Protein AF-A0A7W9SQJ8-F1 (afdb_monomer_lite)

Organism: Armatimonas rosea (NCBI:txid685828)

Sequence (164 aa):
MHRVSLLVVLLAALSLAGCSKPTRQGTEPLSSPAAGYVRLIPVKVKETPDTLHYQWSLLGERNWTTPSVSGGKASLAGVYKLNDPKTYGGCPTWLCDVTFTKQATDWKWELRLHGSNGKTATETGTAAGTPEILAPKDTDTRLPADIPLARLGEKTLTLDAPAS

pLDDT: mean 85.64, std 20.32, range [34.5, 98.75]

Foldseek 3Di:
DDDDDDDDDDDDDDDPPDPPDPPPPDPDPPDQDDPQKKKWDKDFPDDDPFKGKMKIKIAHQWWFADWEDDQLEIETHDIDGPPPVVDDLTDRIKMWMWMWGDDPQKIKIKIKIAGPSGDIYIDIDIDGADKAADPRDIDMDGPQDWAFGIDGVPRTRTYGDHPD

Structure (mmCIF, N/CA/C/O backbone):
data_AF-A0A7W9SQJ8-F1
#
_entry.id   AF-A0A7W9SQJ8-F1
#
loop_
_atom_site.group_PDB
_atom_site.id
_atom_site.type_symbol
_atom_site.label_atom_id
_atom_site.label_alt_id
_atom_site.label_comp_id
_atom_site.label_asym_id
_atom_site.label_entity_id
_atom_site.label_seq_id
_atom_site.pdbx_PDB_ins_code
_atom_site.Cartn_x
_atom_site.Cartn_y
_atom_site.Cartn_z
_atom_site.occupancy
_atom_site.B_iso_or_equiv
_atom_site.auth_seq_id
_atom_site.auth_comp_id
_atom_site.auth_asym_id
_atom_site.auth_atom_id
_atom_site.pdbx_PDB_model_num
ATOM 1 N N . MET A 1 1 ? 8.111 54.222 65.351 1.00 38.78 1 MET A N 1
ATOM 2 C CA . MET A 1 1 ? 9.147 54.744 64.437 1.00 38.78 1 MET A CA 1
ATOM 3 C C . MET A 1 1 ? 9.747 53.580 63.653 1.00 38.78 1 MET A C 1
ATOM 5 O O . MET A 1 1 ? 10.281 52.668 64.261 1.00 38.78 1 MET A O 1
ATOM 9 N N . HIS A 1 2 ? 9.528 53.607 62.335 1.00 34.50 2 HIS A N 1
ATOM 10 C CA . HIS A 1 2 ? 10.230 52.938 61.227 1.00 34.50 2 HIS A CA 1
ATOM 11 C C . HIS A 1 2 ? 10.687 51.472 61.388 1.00 34.50 2 HIS A C 1
ATOM 13 O O . HIS A 1 2 ? 11.814 51.194 61.781 1.00 34.50 2 HIS A O 1
ATOM 19 N N . ARG A 1 3 ? 9.842 50.532 60.932 1.00 36.91 3 ARG A N 1
ATOM 20 C CA . ARG A 1 3 ? 10.290 49.230 60.410 1.00 36.91 3 ARG A CA 1
ATOM 21 C C . ARG A 1 3 ? 10.367 49.332 58.886 1.00 36.91 3 ARG A C 1
ATOM 23 O O . ARG A 1 3 ? 9.340 49.422 58.221 1.00 36.91 3 ARG A O 1
ATOM 30 N N . VAL A 1 4 ? 11.588 49.366 58.360 1.00 40.19 4 VAL A N 1
ATOM 31 C CA . VAL A 1 4 ? 11.892 49.285 56.926 1.00 40.19 4 VAL A CA 1
ATOM 32 C C . VAL A 1 4 ? 11.617 47.846 56.484 1.00 40.19 4 VAL A C 1
ATOM 34 O O . VAL A 1 4 ? 12.285 46.927 56.949 1.00 40.19 4 VAL A O 1
ATOM 37 N N . SER A 1 5 ? 10.594 47.641 55.651 1.00 43.00 5 SER A N 1
ATOM 38 C CA . SER A 1 5 ? 10.326 46.338 55.032 1.00 43.00 5 SER A CA 1
ATOM 39 C C . SER A 1 5 ? 11.156 46.188 53.766 1.00 43.00 5 SER A C 1
ATOM 41 O O . SER A 1 5 ? 11.150 47.050 52.890 1.00 43.00 5 SER A O 1
ATOM 43 N N . LEU A 1 6 ? 11.893 45.084 53.736 1.00 38.44 6 LEU A N 1
ATOM 44 C CA . LEU A 1 6 ? 12.824 44.676 52.702 1.00 38.44 6 LEU A CA 1
ATOM 45 C C . LEU A 1 6 ? 12.063 44.201 51.454 1.00 38.44 6 LEU A C 1
ATOM 47 O O . LEU A 1 6 ? 11.124 43.411 51.536 1.00 38.44 6 LEU A O 1
ATOM 51 N N . LEU A 1 7 ? 12.515 44.700 50.310 1.00 37.53 7 LEU A N 1
ATOM 52 C CA . LEU A 1 7 ? 12.115 44.351 48.953 1.00 37.53 7 LEU A CA 1
ATOM 53 C C . LEU A 1 7 ? 12.377 42.853 48.687 1.00 37.53 7 LEU A C 1
ATOM 55 O O . LEU A 1 7 ? 13.523 42.414 48.765 1.00 37.53 7 LEU A O 1
ATOM 59 N N . VAL A 1 8 ? 11.350 42.070 48.345 1.00 42.19 8 VAL A N 1
ATOM 60 C CA . VAL A 1 8 ? 11.521 40.707 47.810 1.00 42.19 8 VAL A CA 1
ATOM 61 C C . VAL A 1 8 ? 11.220 40.748 46.317 1.00 42.19 8 VAL A C 1
ATOM 63 O O . VAL A 1 8 ? 10.079 40.936 45.900 1.00 42.19 8 VAL A O 1
ATOM 66 N N . VAL A 1 9 ? 12.273 40.608 45.514 1.00 40.94 9 VAL A N 1
ATOM 67 C CA . VAL A 1 9 ? 12.209 40.473 44.057 1.00 40.94 9 VAL A CA 1
ATOM 68 C C . VAL A 1 9 ? 11.921 39.006 43.736 1.00 40.94 9 VAL A C 1
ATOM 70 O O . VAL A 1 9 ? 12.731 38.132 44.040 1.00 40.94 9 VAL A O 1
ATOM 73 N N . LEU A 1 10 ? 10.764 38.727 43.134 1.00 38.22 10 LEU A N 1
ATOM 74 C CA . LEU A 1 10 ? 10.401 37.396 42.651 1.00 38.22 10 LEU A CA 1
ATOM 75 C C . LEU A 1 10 ? 10.971 37.217 41.231 1.00 38.22 10 LEU A C 1
ATOM 77 O O . LEU A 1 10 ? 10.451 37.786 40.273 1.00 38.22 10 LEU A O 1
ATOM 81 N N . LEU A 1 11 ? 12.058 36.454 41.089 1.00 41.09 11 LEU A N 1
ATOM 82 C CA . LEU A 1 11 ? 12.571 36.022 39.786 1.00 41.09 11 LEU A CA 1
ATOM 83 C C . LEU A 1 11 ? 11.723 34.846 39.276 1.00 41.09 11 LEU A C 1
ATOM 85 O O . LEU A 1 11 ? 11.746 33.760 39.852 1.00 41.09 11 LEU A O 1
ATOM 89 N N . ALA A 1 12 ? 10.992 35.054 38.182 1.00 45.19 12 ALA A N 1
ATOM 90 C CA . ALA A 1 12 ? 10.320 33.987 37.449 1.00 45.19 12 ALA A CA 1
ATOM 91 C C . ALA A 1 12 ? 11.333 33.259 36.549 1.00 45.19 12 ALA A C 1
ATOM 93 O O . ALA A 1 12 ? 11.789 33.804 35.545 1.00 45.19 12 ALA A O 1
ATOM 94 N N . ALA A 1 13 ? 11.682 32.021 36.896 1.00 44.47 13 ALA A N 1
ATOM 95 C CA . ALA A 1 13 ? 12.386 31.119 35.993 1.00 44.47 13 ALA A CA 1
ATOM 96 C C . ALA A 1 13 ? 11.361 30.460 35.054 1.00 44.47 13 ALA A C 1
ATOM 98 O O . ALA A 1 13 ? 10.683 29.509 35.438 1.00 44.47 13 ALA A O 1
ATOM 99 N N . LEU A 1 14 ? 11.231 30.971 33.824 1.00 44.47 14 LEU A N 1
ATOM 100 C CA . LEU A 1 14 ? 10.587 30.226 32.743 1.00 44.47 14 LEU A CA 1
ATOM 101 C C . LEU A 1 14 ? 11.514 29.079 32.332 1.00 44.47 14 LEU A C 1
ATOM 103 O O . LEU A 1 14 ? 12.508 29.274 31.633 1.00 44.47 14 LEU A O 1
ATOM 107 N N . SER A 1 15 ? 11.179 27.869 32.764 1.00 45.78 15 SER A N 1
ATOM 108 C CA . SER A 1 15 ? 11.707 26.641 32.191 1.00 45.78 15 SER A CA 1
ATOM 109 C C . SER A 1 15 ? 11.189 26.511 30.757 1.00 45.78 15 SER A C 1
ATOM 111 O O . SER A 1 15 ? 10.029 26.184 30.511 1.00 45.78 15 SER A O 1
ATOM 113 N N . LEU A 1 16 ? 12.068 26.788 29.793 1.00 47.16 16 LEU A N 1
ATOM 114 C CA . LEU A 1 16 ? 11.895 26.402 28.398 1.00 47.16 16 LEU A CA 1
ATOM 115 C C . LEU A 1 16 ? 11.706 24.883 28.354 1.00 47.16 16 LEU A C 1
ATOM 117 O O . LEU A 1 16 ? 12.662 24.121 28.501 1.00 47.16 16 LEU A O 1
ATOM 121 N N . ALA A 1 17 ? 10.455 24.451 28.186 1.00 50.16 17 ALA A N 1
ATOM 122 C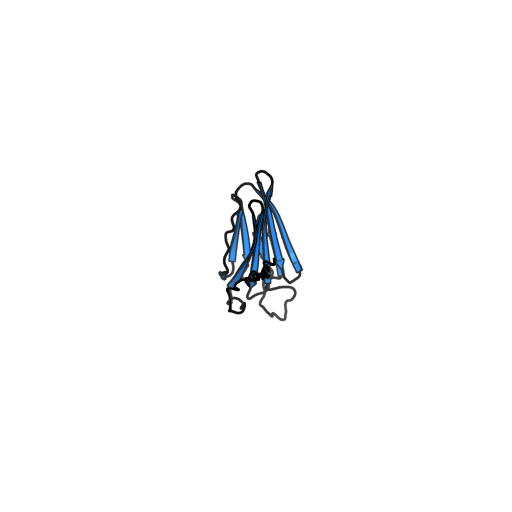 CA . ALA A 1 17 ? 10.126 23.089 27.815 1.00 50.16 17 ALA A CA 1
ATOM 123 C C . ALA A 1 17 ? 10.946 22.744 26.568 1.00 50.16 17 ALA A C 1
ATOM 125 O O . ALA A 1 17 ? 10.799 23.365 25.511 1.00 50.16 17 ALA A O 1
ATOM 126 N N . GLY A 1 18 ? 11.874 21.804 26.737 1.00 37.66 18 GLY A N 1
ATOM 127 C CA . GLY A 1 18 ? 12.733 21.331 25.672 1.00 37.66 18 GLY A CA 1
ATOM 128 C C . GLY A 1 18 ? 11.881 20.899 24.489 1.00 37.66 18 GLY A C 1
ATOM 129 O O . GLY A 1 18 ? 11.042 20.009 24.606 1.00 37.66 18 GLY A O 1
ATOM 130 N N . CYS A 1 19 ? 12.117 21.523 23.338 1.00 43.75 19 CYS A N 1
ATOM 131 C CA . CYS A 1 19 ? 11.761 20.933 22.061 1.00 43.75 19 CYS A CA 1
ATOM 132 C C . CYS A 1 19 ? 12.531 19.615 21.950 1.00 43.75 19 CYS A C 1
ATOM 134 O O . CYS A 1 19 ? 13.694 19.597 21.540 1.00 43.75 19 CYS A O 1
ATOM 136 N N . SER A 1 20 ? 11.907 18.512 22.354 1.00 40.09 20 SER A N 1
ATOM 137 C CA . SER A 1 20 ? 12.382 17.179 22.018 1.00 40.09 20 SER A CA 1
ATOM 138 C C . SER A 1 20 ? 12.341 17.072 20.497 1.00 40.09 20 SER A C 1
ATOM 140 O O . SER A 1 20 ? 11.284 16.873 19.901 1.00 40.09 20 SER A O 1
ATOM 142 N N . LYS A 1 21 ? 13.494 17.266 19.847 1.00 41.34 21 LYS A N 1
ATOM 143 C CA . LYS A 1 21 ? 13.665 16.878 18.447 1.00 41.34 21 LYS A CA 1
ATOM 144 C C . LYS A 1 21 ? 13.297 15.394 18.364 1.00 41.34 21 LYS A C 1
ATOM 146 O O . LYS A 1 21 ? 13.828 14.627 19.170 1.00 41.34 21 LYS A O 1
ATOM 151 N N . PRO A 1 22 ? 12.418 14.970 17.444 1.00 44.28 22 PRO A N 1
ATOM 152 C CA . PRO A 1 22 ? 12.181 13.552 17.254 1.00 44.28 22 PRO A CA 1
ATOM 153 C C . PRO A 1 22 ? 13.519 12.895 16.917 1.00 44.28 22 PRO A C 1
ATOM 155 O O . PRO A 1 22 ? 14.213 13.303 15.982 1.00 44.28 22 PRO A O 1
ATOM 158 N N . THR A 1 23 ? 13.902 11.915 17.730 1.00 41.41 23 THR A N 1
ATOM 159 C CA . THR A 1 23 ? 15.053 11.054 17.490 1.00 41.41 23 THR A CA 1
ATOM 160 C C . THR A 1 23 ? 14.842 10.367 16.148 1.00 41.41 23 THR A C 1
ATOM 162 O O . THR A 1 23 ? 14.059 9.428 16.030 1.00 41.41 23 THR A O 1
ATOM 165 N N . ARG A 1 24 ? 15.511 10.872 15.111 1.00 41.00 24 ARG A N 1
ATOM 166 C CA . ARG A 1 24 ? 15.567 10.250 13.792 1.00 41.00 24 ARG A CA 1
ATOM 167 C C . ARG A 1 24 ? 16.421 8.987 13.933 1.00 41.00 24 ARG A C 1
ATOM 169 O O . ARG A 1 24 ? 17.641 9.050 13.840 1.00 41.00 24 ARG A O 1
ATOM 176 N N . GLN A 1 25 ? 15.794 7.855 14.248 1.00 43.69 25 GLN A N 1
ATOM 177 C CA . GLN A 1 25 ? 16.424 6.546 14.086 1.00 43.69 25 GLN A CA 1
ATOM 178 C C . GLN A 1 25 ? 16.601 6.304 12.582 1.00 43.69 25 GLN A C 1
ATOM 180 O O . GLN A 1 25 ? 15.619 6.161 11.862 1.00 43.69 25 GLN A O 1
ATOM 185 N N . GLY A 1 26 ? 17.849 6.325 12.115 1.00 45.19 26 GLY A N 1
ATOM 186 C CA . GLY A 1 26 ? 18.219 6.061 10.724 1.00 45.19 26 GLY A CA 1
ATOM 187 C C . GLY A 1 26 ? 19.246 7.067 10.213 1.00 45.19 26 GLY A C 1
ATOM 188 O O . GLY A 1 26 ? 18.888 8.077 9.612 1.00 45.19 26 GLY A O 1
ATOM 189 N N . THR A 1 27 ? 20.525 6.800 10.476 1.00 47.72 27 THR A N 1
ATOM 190 C CA . THR A 1 27 ? 21.670 7.574 9.955 1.00 47.72 27 THR A CA 1
ATOM 191 C C . THR A 1 27 ? 22.191 7.007 8.630 1.00 47.72 27 THR A C 1
ATOM 193 O O . THR A 1 27 ? 23.181 7.499 8.099 1.00 47.72 27 THR A O 1
ATOM 196 N N . GLU A 1 28 ? 21.545 5.979 8.079 1.00 53.97 28 GLU A N 1
ATOM 197 C CA . GLU A 1 28 ? 21.880 5.470 6.752 1.00 53.97 28 GLU A CA 1
ATOM 198 C C . GLU A 1 28 ? 21.033 6.184 5.692 1.00 53.97 28 GLU A C 1
ATOM 200 O O . GLU A 1 28 ? 19.824 6.359 5.886 1.00 53.97 28 GLU A O 1
ATOM 205 N N . PRO A 1 29 ? 21.639 6.637 4.581 1.00 59.31 29 PRO A N 1
ATOM 206 C CA . PRO A 1 29 ? 20.873 7.163 3.465 1.00 59.31 29 PRO A CA 1
ATOM 207 C C . PRO A 1 29 ? 19.873 6.103 2.990 1.00 59.31 29 PRO A C 1
ATOM 209 O O . PRO A 1 29 ? 20.182 4.913 2.972 1.00 59.31 29 PRO A O 1
ATOM 212 N N . LEU A 1 30 ? 18.675 6.543 2.597 1.00 68.81 30 LEU A N 1
ATOM 213 C CA . LEU A 1 30 ? 17.703 5.694 1.911 1.00 68.81 30 LEU A CA 1
ATOM 214 C C . LEU A 1 30 ? 18.331 5.214 0.599 1.00 68.81 30 LEU A C 1
ATOM 216 O O . LEU A 1 30 ? 18.313 5.924 -0.405 1.00 68.81 30 LEU A O 1
ATOM 220 N N . SER A 1 31 ? 18.952 4.041 0.632 1.00 73.81 31 SER A N 1
ATOM 221 C CA . SER A 1 31 ? 19.493 3.383 -0.545 1.00 73.81 31 SER A CA 1
ATOM 222 C C . SER A 1 31 ? 18.371 2.699 -1.315 1.00 73.81 31 SER A C 1
ATOM 224 O O . SER A 1 31 ? 17.373 2.246 -0.744 1.00 73.81 31 SER A O 1
ATOM 226 N N . SER A 1 32 ? 18.535 2.621 -2.636 1.00 79.12 32 SER A N 1
ATOM 227 C CA . SER A 1 32 ? 17.734 1.706 -3.444 1.00 79.12 32 SER A CA 1
ATOM 228 C C . SER A 1 32 ? 17.932 0.276 -2.927 1.00 79.12 32 SER A C 1
ATOM 230 O O . SER A 1 32 ? 19.064 -0.080 -2.581 1.00 79.12 32 SER A O 1
ATOM 232 N N . PRO A 1 33 ? 16.868 -0.544 -2.873 1.00 88.12 33 PRO A N 1
ATOM 233 C CA . PRO A 1 33 ? 17.002 -1.938 -2.470 1.00 88.12 3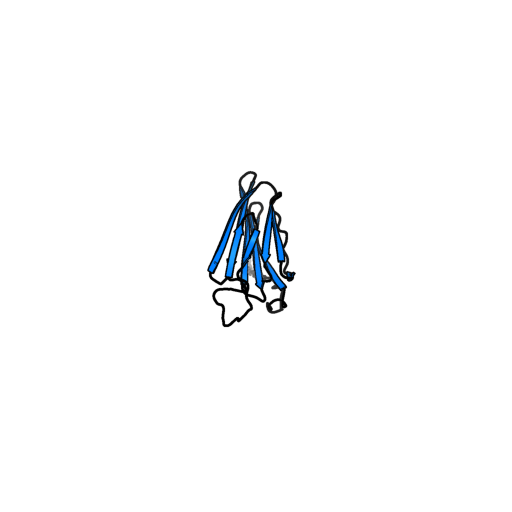3 PRO A CA 1
ATOM 234 C C . PRO A 1 33 ? 17.909 -2.701 -3.445 1.00 88.12 33 PRO A C 1
ATOM 236 O O . PRO A 1 33 ? 18.129 -2.279 -4.585 1.00 88.12 33 PRO A O 1
ATOM 239 N N . ALA A 1 34 ? 18.419 -3.851 -3.003 1.00 89.44 34 ALA A N 1
ATOM 240 C CA . ALA A 1 34 ? 19.164 -4.756 -3.871 1.00 89.44 34 ALA A CA 1
ATOM 241 C C . ALA A 1 34 ? 18.315 -5.217 -5.074 1.00 89.44 34 ALA A C 1
ATOM 243 O O . ALA A 1 34 ? 17.085 -5.247 -5.019 1.00 89.44 34 ALA A O 1
ATOM 244 N N . ALA A 1 35 ? 18.973 -5.621 -6.164 1.00 90.12 35 ALA A N 1
ATOM 245 C CA . ALA A 1 35 ? 18.287 -6.137 -7.348 1.00 90.12 35 ALA A CA 1
ATOM 246 C C . ALA A 1 35 ? 17.358 -7.315 -6.993 1.00 90.12 35 ALA A C 1
ATOM 248 O O . ALA A 1 35 ? 17.764 -8.244 -6.293 1.00 90.12 35 ALA A O 1
ATOM 249 N N . GLY A 1 36 ? 16.118 -7.292 -7.490 1.00 91.75 36 GLY A N 1
ATOM 250 C CA . GLY A 1 36 ? 15.102 -8.293 -7.158 1.00 91.75 36 GLY A CA 1
ATOM 251 C C . GLY A 1 36 ? 14.436 -8.098 -5.793 1.00 91.75 36 GLY A C 1
ATOM 252 O O . GLY A 1 36 ? 13.697 -8.984 -5.367 1.00 91.75 36 GLY A O 1
ATOM 253 N N . TYR A 1 37 ? 14.668 -6.968 -5.123 1.00 93.19 37 TYR A N 1
ATOM 254 C CA . TYR A 1 37 ? 14.013 -6.607 -3.871 1.00 93.19 37 TYR A CA 1
ATOM 255 C C . TYR A 1 37 ? 13.251 -5.291 -3.993 1.00 93.19 37 TYR A C 1
ATOM 257 O O . TYR A 1 37 ? 13.487 -4.454 -4.866 1.00 93.19 37 TYR A O 1
ATOM 265 N N . VAL A 1 38 ? 12.325 -5.118 -3.064 1.00 93.44 38 VAL A N 1
ATOM 266 C CA . VAL A 1 38 ? 11.598 -3.886 -2.820 1.00 93.44 38 VAL A CA 1
ATOM 267 C C . VAL A 1 38 ? 11.659 -3.570 -1.334 1.00 93.44 38 VAL A C 1
ATOM 269 O O . VAL A 1 38 ? 11.530 -4.474 -0.510 1.00 93.44 38 VAL A O 1
ATOM 272 N N . ARG A 1 39 ? 11.855 -2.300 -0.986 1.00 94.12 39 ARG A N 1
ATOM 273 C CA . ARG A 1 39 ? 11.833 -1.842 0.403 1.00 94.12 39 ARG A CA 1
ATOM 274 C C . ARG A 1 39 ? 10.479 -1.234 0.722 1.00 94.12 39 ARG A C 1
ATOM 276 O O . ARG A 1 39 ? 9.989 -0.396 -0.036 1.00 94.12 39 ARG A O 1
ATOM 283 N N . LEU A 1 40 ? 9.883 -1.637 1.836 1.00 93.94 40 LEU A N 1
ATOM 284 C CA . LEU A 1 40 ? 8.674 -1.026 2.376 1.00 93.94 40 LEU A CA 1
ATOM 285 C C . LEU A 1 40 ? 9.025 -0.239 3.621 1.00 93.94 40 LEU A C 1
ATOM 287 O O . LEU A 1 40 ? 9.555 -0.804 4.567 1.00 93.94 40 LEU A O 1
ATOM 291 N N . ILE A 1 41 ? 8.663 1.039 3.638 1.00 94.31 41 ILE A N 1
ATOM 292 C CA . ILE A 1 41 ? 8.910 1.938 4.762 1.00 94.31 41 ILE A CA 1
ATOM 293 C C . ILE A 1 41 ? 7.560 2.409 5.303 1.00 94.31 41 ILE A C 1
ATOM 295 O O . ILE A 1 41 ? 6.904 3.241 4.667 1.00 94.31 41 ILE A O 1
ATOM 299 N N . PRO A 1 42 ? 7.115 1.881 6.450 1.00 95.56 42 PRO A N 1
ATOM 300 C CA . PRO A 1 42 ? 5.843 2.250 7.046 1.00 95.56 42 PRO A CA 1
ATOM 301 C C . PRO A 1 42 ? 5.935 3.581 7.787 1.00 95.56 42 PRO A C 1
ATOM 303 O O . PRO A 1 42 ? 6.930 3.906 8.434 1.00 95.56 42 PRO A O 1
ATOM 306 N N . VAL A 1 43 ? 4.833 4.316 7.762 1.00 96.12 43 VAL A N 1
ATOM 307 C CA . VAL A 1 43 ? 4.591 5.514 8.553 1.00 96.12 43 VAL A CA 1
ATOM 308 C C . VAL A 1 43 ? 3.219 5.373 9.196 1.00 96.12 43 VAL A C 1
ATOM 310 O O . VAL A 1 43 ? 2.204 5.215 8.517 1.00 96.12 43 VAL A O 1
ATOM 313 N N . LYS A 1 44 ? 3.189 5.462 10.526 1.00 97.00 44 LYS A N 1
ATOM 314 C CA . LYS A 1 44 ? 1.950 5.642 11.279 1.00 97.00 44 LYS A CA 1
ATOM 315 C C . LYS A 1 44 ? 1.511 7.093 11.119 1.00 97.00 44 LYS A C 1
ATOM 317 O O . LYS A 1 44 ? 2.141 7.983 11.686 1.00 97.00 44 LYS A O 1
ATOM 322 N N . VAL A 1 45 ? 0.458 7.329 10.342 1.00 97.62 45 VAL A N 1
ATOM 323 C CA . VAL A 1 45 ? -0.062 8.682 10.094 1.00 97.62 45 VAL A CA 1
ATOM 324 C C . VAL A 1 45 ? -1.017 9.091 11.211 1.00 97.62 45 VAL A C 1
ATOM 326 O O . VAL A 1 45 ? -0.912 10.192 11.749 1.00 97.62 45 VAL A O 1
ATOM 329 N N . LYS A 1 46 ? -1.932 8.195 11.599 1.00 97.75 46 LYS A N 1
ATOM 330 C CA . LYS A 1 46 ? -2.886 8.426 12.688 1.00 97.75 46 LYS A CA 1
ATOM 331 C C . LYS A 1 46 ? -3.323 7.111 13.323 1.00 97.75 46 LYS A C 1
ATOM 333 O O . LYS A 1 46 ? -3.595 6.143 12.624 1.00 97.75 46 LYS A O 1
ATOM 338 N N . GLU A 1 47 ? -3.441 7.092 14.646 1.00 96.81 47 GLU A N 1
ATOM 339 C CA . GLU A 1 47 ? -3.961 5.945 15.391 1.00 96.81 47 GLU A CA 1
ATOM 340 C C . GLU A 1 47 ? -4.765 6.438 16.595 1.00 96.81 47 GLU A C 1
ATOM 342 O O . GLU A 1 47 ? -4.224 7.002 17.544 1.00 96.81 47 GLU A O 1
ATOM 347 N N . THR A 1 48 ? -6.081 6.281 16.511 1.00 97.69 48 THR A N 1
ATOM 348 C CA . THR A 1 48 ? -7.061 6.600 17.551 1.00 97.69 48 THR A CA 1
ATOM 349 C C . THR A 1 48 ? -8.078 5.455 17.644 1.00 97.69 48 THR A C 1
ATOM 351 O O . THR A 1 48 ? -8.134 4.620 16.738 1.00 97.69 48 THR A O 1
ATOM 354 N N . PRO A 1 49 ? -8.937 5.413 18.680 1.00 96.25 49 PRO A N 1
ATOM 355 C CA . PRO A 1 49 ? -9.974 4.380 18.790 1.00 96.25 49 PRO A CA 1
ATOM 356 C C . PRO A 1 49 ? -10.951 4.305 17.604 1.00 96.25 49 PRO A C 1
ATOM 358 O O . PRO A 1 49 ? -11.565 3.262 17.392 1.00 96.25 49 PRO A O 1
ATOM 361 N N . ASP A 1 50 ? -11.082 5.390 16.835 1.00 97.56 50 ASP A N 1
ATOM 362 C CA . ASP A 1 50 ? -12.024 5.503 15.714 1.00 97.56 50 ASP A CA 1
ATOM 363 C C . ASP A 1 50 ? -11.331 5.603 14.348 1.00 97.56 50 ASP A C 1
ATOM 365 O O . ASP A 1 50 ? -11.996 5.671 13.312 1.00 97.56 50 ASP A O 1
ATOM 369 N N . THR A 1 51 ? -9.998 5.676 14.310 1.00 98.06 51 THR A N 1
ATOM 370 C CA . THR A 1 51 ? -9.249 5.851 13.062 1.00 98.06 51 THR A CA 1
ATOM 371 C C . THR A 1 51 ? -7.876 5.201 13.133 1.00 98.06 51 THR A C 1
ATOM 373 O O . THR A 1 51 ? -7.058 5.574 13.970 1.00 98.06 51 THR A O 1
ATOM 376 N N . LEU A 1 52 ? -7.580 4.320 12.179 1.00 98.00 52 LEU A N 1
ATOM 377 C CA . LEU A 1 52 ? -6.222 3.861 11.890 1.00 98.00 52 LEU A CA 1
ATOM 378 C C . LEU A 1 52 ? -5.850 4.326 10.484 1.00 98.00 52 LEU A C 1
ATOM 380 O O . LEU A 1 52 ? -6.556 4.008 9.536 1.00 98.00 52 LEU A O 1
ATOM 384 N N . HIS A 1 53 ? -4.755 5.061 10.334 1.00 98.31 53 HIS A N 1
ATOM 385 C CA . HIS A 1 53 ? -4.203 5.458 9.039 1.00 98.31 53 HIS A CA 1
ATOM 386 C C . HIS A 1 53 ? -2.708 5.169 9.033 1.00 98.31 53 HIS A C 1
ATOM 388 O O . HIS A 1 53 ? -1.936 5.759 9.797 1.00 98.31 53 HIS A O 1
ATOM 394 N N . TYR A 1 54 ? -2.321 4.236 8.171 1.00 98.25 54 TYR A N 1
ATOM 395 C CA . TYR A 1 54 ? -0.938 3.873 7.909 1.00 98.25 54 TYR A CA 1
ATOM 396 C C . TYR A 1 54 ? -0.638 4.065 6.429 1.00 98.25 54 TYR A C 1
ATOM 398 O O . TYR A 1 54 ? -1.480 3.802 5.571 1.00 98.25 54 TYR A O 1
ATOM 406 N N . GLN A 1 55 ? 0.580 4.511 6.152 1.00 97.94 55 GLN A N 1
ATOM 407 C CA . GLN A 1 55 ? 1.097 4.679 4.805 1.00 97.94 55 GLN A CA 1
ATOM 408 C C . GLN A 1 55 ? 2.396 3.889 4.676 1.00 97.94 55 GLN A C 1
ATOM 410 O O . GLN A 1 55 ? 3.245 3.940 5.562 1.00 97.94 55 GLN A O 1
ATOM 415 N N . TRP A 1 56 ? 2.586 3.200 3.559 1.00 97.31 56 TRP A N 1
ATOM 416 C CA . TRP A 1 56 ? 3.831 2.527 3.214 1.00 97.31 56 TRP A CA 1
ATOM 417 C C . TRP A 1 56 ? 4.450 3.192 2.000 1.00 97.31 56 TRP A C 1
ATOM 419 O O . TRP A 1 56 ? 3.820 3.274 0.948 1.00 97.31 56 TRP A O 1
ATOM 429 N N . SER A 1 57 ? 5.700 3.627 2.136 1.00 95.94 57 SER A N 1
ATOM 430 C CA . SER A 1 57 ? 6.524 3.978 0.983 1.00 95.94 57 SER A CA 1
ATOM 431 C C . SER A 1 57 ? 7.166 2.720 0.427 1.00 95.94 57 SER A C 1
ATOM 433 O O . SER A 1 57 ? 7.988 2.094 1.090 1.00 95.94 57 SER A O 1
ATOM 435 N N . LEU A 1 58 ? 6.788 2.364 -0.790 1.00 95.25 58 LEU A N 1
ATOM 436 C CA . LEU A 1 58 ? 7.419 1.329 -1.582 1.00 95.25 58 LEU A CA 1
ATOM 437 C C . LEU A 1 58 ? 8.567 1.954 -2.379 1.00 95.25 58 LEU A C 1
ATOM 439 O O . LEU A 1 58 ? 8.336 2.848 -3.195 1.00 95.25 58 LEU A O 1
ATOM 443 N N . LEU A 1 59 ? 9.790 1.483 -2.162 1.00 94.25 59 LEU A N 1
ATOM 444 C CA . LEU A 1 59 ? 10.965 1.850 -2.949 1.00 94.25 59 LEU A CA 1
ATOM 445 C C . LEU A 1 59 ? 11.430 0.628 -3.732 1.00 94.25 59 LEU A C 1
ATOM 447 O O . LEU A 1 59 ? 11.870 -0.351 -3.136 1.00 94.25 59 LEU A O 1
ATOM 451 N N . GLY A 1 60 ? 11.327 0.675 -5.056 1.00 92.31 60 GLY A N 1
ATOM 452 C CA . GLY A 1 60 ? 11.800 -0.387 -5.936 1.00 92.31 60 GLY A CA 1
ATOM 453 C C . GLY A 1 60 ? 13.172 -0.115 -6.542 1.00 92.31 60 GLY A C 1
ATOM 454 O O . GLY A 1 60 ? 13.591 1.025 -6.721 1.00 92.31 60 GLY A O 1
ATOM 455 N N . GLU A 1 61 ? 13.835 -1.190 -6.955 1.00 92.31 61 GLU A N 1
ATOM 456 C CA . GLU A 1 61 ? 14.994 -1.170 -7.867 1.00 92.31 61 GLU A CA 1
ATOM 457 C C . GLU A 1 61 ? 14.602 -1.039 -9.354 1.00 92.31 61 GLU A C 1
ATOM 459 O O . GLU A 1 61 ? 15.447 -1.063 -10.246 1.00 92.31 61 GLU A O 1
ATOM 464 N N . ARG A 1 62 ? 13.307 -0.872 -9.630 1.00 93.81 62 ARG A N 1
ATOM 465 C CA . ARG A 1 62 ? 12.676 -0.899 -10.955 1.00 93.81 62 ARG A CA 1
ATOM 466 C C . ARG A 1 62 ? 11.514 0.082 -11.020 1.00 93.81 62 ARG A C 1
ATOM 468 O O . ARG A 1 62 ? 11.050 0.557 -9.990 1.00 93.81 62 ARG A O 1
ATOM 475 N N . ASN A 1 63 ? 11.024 0.341 -12.225 1.00 96.06 63 ASN A N 1
ATOM 476 C CA . ASN A 1 63 ? 9.845 1.162 -12.462 1.00 96.06 63 ASN A CA 1
ATOM 477 C C . ASN A 1 63 ? 8.585 0.306 -12.621 1.00 96.06 63 ASN A C 1
ATOM 479 O O . ASN A 1 63 ? 8.632 -0.777 -13.205 1.00 96.06 63 ASN A O 1
ATOM 483 N N . TRP A 1 64 ? 7.455 0.864 -12.191 1.00 97.31 64 TRP A N 1
ATOM 484 C CA . TRP A 1 64 ? 6.111 0.411 -12.555 1.00 97.31 64 TRP A CA 1
ATOM 485 C C . TRP A 1 64 ? 5.334 1.572 -13.167 1.00 97.31 64 TRP A C 1
ATOM 487 O O . TRP A 1 64 ? 5.557 2.731 -12.805 1.00 97.31 64 TRP A O 1
ATOM 497 N N . THR A 1 65 ? 4.415 1.288 -14.086 1.00 96.88 65 THR A N 1
ATOM 498 C CA . THR A 1 65 ? 3.627 2.327 -14.767 1.00 96.88 65 THR A CA 1
ATOM 499 C C . THR A 1 65 ? 2.180 2.378 -14.339 1.00 96.88 65 THR A C 1
ATOM 501 O O . THR A 1 65 ? 1.536 3.393 -14.591 1.00 96.88 65 THR A O 1
ATOM 504 N N . THR A 1 66 ? 1.627 1.297 -13.798 1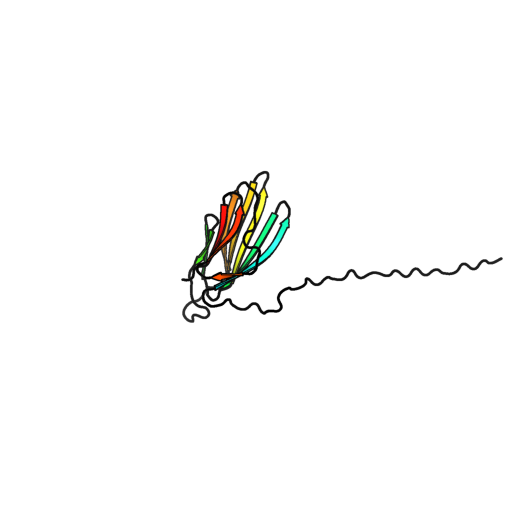.00 96.69 66 THR A N 1
ATOM 505 C CA . THR A 1 66 ? 0.173 1.145 -13.696 1.00 96.69 66 THR A CA 1
ATOM 506 C C . THR A 1 66 ? -0.205 0.613 -12.320 1.00 96.69 66 THR A C 1
ATOM 508 O O . THR A 1 66 ? 0.196 -0.501 -11.997 1.00 96.69 66 THR A O 1
ATOM 511 N N . PRO A 1 67 ? -0.972 1.374 -11.522 1.00 98.12 67 PRO A N 1
ATOM 512 C CA . PRO A 1 67 ? -1.584 0.871 -10.306 1.00 98.12 67 PRO A CA 1
ATOM 513 C C . PRO A 1 67 ? -2.982 0.312 -10.590 1.00 98.12 67 PRO A C 1
ATOM 515 O O . PRO A 1 67 ? -3.695 0.794 -11.472 1.00 98.12 67 PRO A O 1
ATOM 518 N N . SER A 1 68 ? -3.412 -0.643 -9.779 1.00 98.50 68 SER A N 1
ATOM 519 C CA . SER A 1 68 ? -4.806 -1.078 -9.681 1.00 98.50 68 SER A CA 1
ATOM 520 C C . SER A 1 68 ? -5.134 -1.435 -8.237 1.00 98.50 68 SER A C 1
ATOM 522 O O . SER A 1 68 ? -4.257 -1.908 -7.520 1.00 98.50 68 SER A O 1
ATOM 524 N N . VAL A 1 69 ? -6.382 -1.245 -7.814 1.00 98.44 69 VAL A N 1
ATOM 525 C CA . VAL A 1 69 ? -6.871 -1.735 -6.519 1.00 98.44 69 VAL A CA 1
ATOM 526 C C . VAL A 1 69 ? -8.209 -2.430 -6.745 1.00 98.44 69 VAL A C 1
ATOM 528 O O . VAL A 1 69 ? -9.098 -1.846 -7.361 1.00 98.44 69 VAL A O 1
ATOM 531 N N . SER A 1 70 ? -8.326 -3.687 -6.318 1.00 97.94 70 SER A N 1
ATOM 532 C CA . SER A 1 70 ? -9.562 -4.468 -6.420 1.00 97.94 70 SER A CA 1
ATOM 533 C C . SER A 1 70 ? -9.574 -5.610 -5.408 1.00 97.94 70 SER A C 1
ATOM 535 O O . SER A 1 70 ? -8.582 -6.323 -5.261 1.00 97.94 70 SER A O 1
ATOM 537 N N . GLY A 1 71 ? -10.712 -5.847 -4.754 1.00 95.62 71 GLY A N 1
ATOM 538 C CA . GLY A 1 71 ? -10.885 -6.958 -3.821 1.00 95.62 71 GLY A CA 1
ATOM 539 C C . GLY A 1 71 ? -10.043 -6.841 -2.546 1.00 95.62 71 GLY A C 1
ATOM 540 O O . GLY A 1 71 ? -9.825 -7.847 -1.881 1.00 95.62 71 GLY A O 1
ATOM 541 N N . GLY A 1 72 ? -9.573 -5.643 -2.189 1.00 96.75 72 GLY A N 1
ATOM 542 C CA . GLY A 1 72 ? -8.605 -5.422 -1.112 1.00 96.75 72 GLY A CA 1
ATOM 543 C C . GLY A 1 72 ? -7.148 -5.649 -1.527 1.00 96.75 72 GLY A C 1
ATOM 544 O O . GLY A 1 72 ? -6.260 -5.584 -0.683 1.00 96.75 72 GLY A O 1
ATOM 545 N N . LYS A 1 73 ? -6.877 -5.890 -2.813 1.00 98.19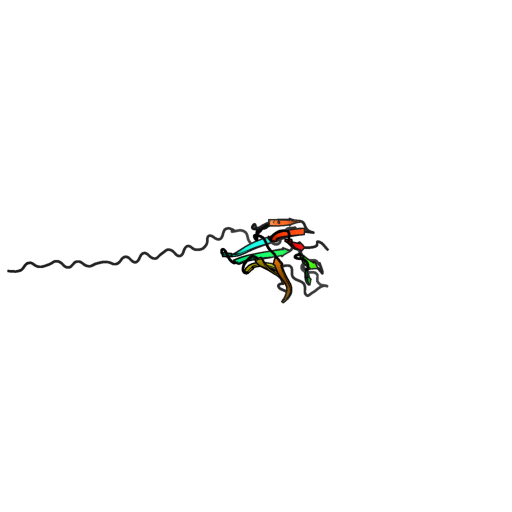 73 LYS A N 1
ATOM 546 C CA . LYS A 1 73 ? -5.525 -6.066 -3.343 1.00 98.19 73 LYS A CA 1
ATOM 547 C C . LYS A 1 73 ? -5.109 -4.834 -4.140 1.00 98.19 73 LYS A C 1
ATOM 549 O O . LYS A 1 73 ? -5.696 -4.539 -5.180 1.00 98.19 73 LYS A O 1
ATOM 554 N N . ALA A 1 74 ? -4.077 -4.138 -3.678 1.00 98.38 74 ALA A N 1
ATOM 555 C CA . ALA A 1 74 ? -3.372 -3.116 -4.441 1.00 98.38 74 ALA A CA 1
ATOM 556 C C . ALA A 1 74 ? -2.278 -3.792 -5.276 1.00 98.38 74 ALA A C 1
ATOM 558 O O . ALA A 1 74 ? -1.538 -4.620 -4.762 1.00 98.38 74 ALA A O 1
ATOM 559 N N . SER A 1 75 ? -2.178 -3.502 -6.570 1.00 98.06 75 SER A N 1
ATOM 560 C CA . SER A 1 75 ? -1.214 -4.144 -7.474 1.00 98.06 75 SER A CA 1
ATOM 561 C C . SER A 1 75 ? -0.532 -3.127 -8.373 1.00 98.06 75 SER A C 1
ATOM 563 O O . SER A 1 75 ? -1.156 -2.163 -8.824 1.00 98.06 75 SER A O 1
ATOM 565 N N . LEU A 1 76 ? 0.744 -3.372 -8.654 1.00 98.06 76 LEU A N 1
ATOM 566 C CA . LEU A 1 76 ? 1.516 -2.644 -9.654 1.00 98.06 76 LEU A CA 1
ATOM 567 C C . LEU A 1 76 ? 1.692 -3.481 -10.921 1.00 98.06 76 LEU A C 1
ATOM 569 O O . LEU A 1 76 ? 1.741 -4.702 -10.865 1.00 98.06 76 LEU A O 1
ATOM 573 N N . ALA A 1 77 ? 1.820 -2.822 -12.069 1.00 96.94 77 ALA A N 1
ATOM 574 C CA . ALA A 1 77 ? 2.060 -3.451 -13.366 1.00 96.94 77 ALA A CA 1
ATOM 575 C C . ALA A 1 77 ? 2.884 -2.540 -14.295 1.00 96.94 77 ALA A C 1
ATOM 577 O O . ALA A 1 77 ? 3.185 -1.388 -13.960 1.00 96.94 77 ALA A O 1
ATOM 578 N N . GLY A 1 78 ? 3.236 -3.060 -15.477 1.00 95.25 78 GLY A N 1
ATOM 579 C CA . GLY A 1 78 ? 4.061 -2.361 -16.468 1.00 95.25 78 GLY A CA 1
ATOM 580 C C . GLY A 1 78 ? 5.491 -2.183 -15.972 1.00 95.25 78 GLY A C 1
ATOM 581 O O . GLY A 1 78 ? 5.958 -1.064 -15.767 1.00 95.25 78 GLY A O 1
ATOM 582 N N . VAL A 1 79 ? 6.143 -3.312 -15.697 1.00 96.31 79 VAL A N 1
ATOM 583 C CA . VAL A 1 79 ? 7.455 -3.368 -15.057 1.00 96.31 79 VAL A CA 1
ATOM 584 C C . VAL A 1 79 ? 8.560 -3.119 -16.074 1.00 96.31 79 VAL A C 1
ATOM 586 O O . VAL A 1 79 ? 8.587 -3.742 -17.132 1.00 96.31 79 VAL A O 1
ATOM 589 N N . TYR A 1 80 ? 9.520 -2.262 -15.736 1.00 95.44 80 TYR A N 1
ATOM 590 C CA . TYR A 1 80 ? 10.744 -2.106 -16.522 1.00 95.44 80 TYR A CA 1
ATOM 591 C C . TYR A 1 80 ? 11.913 -1.617 -15.661 1.00 95.44 80 TYR A C 1
ATOM 593 O O . TYR A 1 80 ? 11.736 -1.166 -14.528 1.00 95.44 80 TYR A O 1
ATOM 601 N N . LYS A 1 81 ? 13.139 -1.742 -16.178 1.00 93.56 81 LYS A N 1
ATOM 602 C CA . LYS A 1 81 ? 14.362 -1.389 -15.438 1.00 93.56 81 LYS A CA 1
ATOM 603 C C . LYS A 1 81 ? 14.420 0.106 -15.111 1.00 93.56 81 LYS A C 1
ATOM 605 O O . LYS A 1 81 ? 13.909 0.943 -15.859 1.00 93.56 81 LYS A O 1
ATOM 610 N N . LEU A 1 82 ? 15.108 0.451 -14.021 1.00 90.56 82 LEU A N 1
ATOM 611 C CA . LEU A 1 82 ? 15.534 1.832 -13.794 1.00 90.56 82 LEU A CA 1
ATOM 612 C C . LEU A 1 82 ? 16.385 2.322 -14.971 1.00 90.56 82 LEU A C 1
ATOM 614 O O . LEU A 1 82 ? 17.215 1.581 -15.495 1.00 90.56 82 LEU A O 1
ATOM 618 N N . ASN A 1 83 ? 16.179 3.581 -15.362 1.00 88.62 83 ASN A N 1
ATOM 619 C CA . ASN A 1 83 ? 16.914 4.253 -16.438 1.00 88.62 83 ASN A CA 1
ATOM 620 C C . ASN A 1 83 ? 16.860 3.548 -17.809 1.00 88.62 83 ASN A C 1
ATOM 622 O O . ASN A 1 83 ? 17.776 3.719 -18.612 1.00 88.62 83 ASN A O 1
ATOM 626 N N . ASP A 1 84 ? 15.813 2.766 -18.097 1.00 92.81 84 ASP A N 1
ATOM 627 C CA . ASP A 1 84 ? 15.585 2.253 -19.452 1.00 92.81 84 ASP A CA 1
ATOM 628 C C . ASP A 1 84 ? 15.407 3.428 -20.435 1.00 92.81 84 ASP A C 1
ATOM 630 O O . ASP A 1 84 ? 14.449 4.191 -20.296 1.00 92.81 84 ASP A O 1
ATOM 634 N N . PRO A 1 85 ? 16.290 3.594 -21.438 1.00 92.38 85 PRO A N 1
ATOM 635 C CA . PRO A 1 85 ? 16.216 4.721 -22.362 1.00 92.38 85 PRO A CA 1
ATOM 636 C C . PRO A 1 85 ? 15.050 4.619 -23.355 1.00 92.38 85 PRO A C 1
ATOM 638 O O . PRO A 1 85 ? 14.816 5.563 -24.105 1.00 92.38 85 PRO A O 1
ATOM 641 N N . LYS A 1 86 ? 14.350 3.478 -23.417 1.00 94.44 86 LYS A N 1
ATOM 642 C CA . LYS A 1 86 ? 13.277 3.222 -24.390 1.00 94.44 86 LYS A CA 1
ATOM 643 C C . LYS A 1 86 ? 11.873 3.352 -23.803 1.00 94.44 86 LYS A C 1
ATOM 645 O O . LYS A 1 86 ? 10.908 3.350 -24.566 1.00 94.44 86 LYS A O 1
ATOM 650 N N . THR A 1 87 ? 11.756 3.468 -22.482 1.00 93.38 87 THR A N 1
ATOM 651 C CA . THR A 1 87 ? 10.474 3.401 -21.775 1.00 93.38 87 THR A CA 1
ATOM 652 C C . THR A 1 87 ? 10.340 4.569 -20.803 1.00 93.38 87 THR A C 1
ATOM 654 O O . THR A 1 87 ? 11.231 4.832 -19.998 1.00 93.38 87 THR A O 1
ATOM 657 N N . TYR A 1 88 ? 9.200 5.259 -20.844 1.00 90.31 88 TYR A N 1
ATOM 658 C CA . TYR A 1 88 ? 8.924 6.440 -20.023 1.00 90.31 88 TYR A CA 1
ATOM 659 C C . TYR A 1 88 ? 7.598 6.307 -19.263 1.00 90.31 88 TYR A C 1
ATOM 661 O O . TYR A 1 88 ? 6.749 5.482 -19.597 1.00 90.31 88 TYR A O 1
ATOM 669 N N . GLY A 1 89 ? 7.398 7.162 -18.255 1.00 90.44 89 GLY A N 1
ATOM 670 C CA . GLY A 1 89 ? 6.110 7.318 -17.562 1.00 90.44 89 GLY A CA 1
ATOM 671 C C . GLY A 1 89 ? 5.868 6.385 -16.369 1.00 90.44 89 GLY A C 1
ATOM 672 O O . GLY A 1 89 ? 4.803 6.445 -15.749 1.00 90.44 89 GLY A O 1
ATOM 673 N N . GLY A 1 90 ? 6.830 5.534 -16.020 1.00 95.12 90 GLY A N 1
ATOM 674 C CA . GLY A 1 90 ? 6.840 4.791 -14.763 1.00 95.12 90 GLY A CA 1
ATOM 675 C C . GLY A 1 90 ? 7.595 5.511 -13.652 1.00 95.12 90 GLY A C 1
ATOM 676 O O . GLY A 1 90 ? 8.273 6.514 -13.876 1.00 95.12 90 GLY A O 1
ATOM 677 N N . CYS A 1 91 ? 7.466 4.979 -12.443 1.00 95.56 91 CYS A N 1
ATOM 678 C CA . CYS A 1 91 ? 8.210 5.434 -11.279 1.00 95.56 91 CYS A CA 1
ATOM 679 C C . CYS A 1 91 ? 8.595 4.260 -10.366 1.00 95.56 91 CYS A C 1
ATOM 681 O O . CYS A 1 91 ? 7.863 3.261 -10.314 1.00 95.56 91 CYS A O 1
ATOM 683 N N . PRO A 1 92 ? 9.711 4.375 -9.623 1.00 94.81 92 PRO A N 1
ATOM 684 C CA . PRO A 1 92 ? 10.154 3.341 -8.690 1.00 94.81 92 PRO A CA 1
ATOM 685 C C . PRO A 1 92 ? 9.610 3.527 -7.274 1.00 94.81 92 PRO A C 1
ATOM 687 O O . PRO A 1 92 ? 9.753 2.640 -6.436 1.00 94.81 92 PRO A O 1
ATOM 690 N N . THR A 1 93 ? 9.000 4.681 -6.999 1.00 95.00 93 THR A N 1
ATOM 691 C CA . THR A 1 93 ? 8.445 5.023 -5.693 1.00 95.00 93 THR A CA 1
ATOM 692 C C . THR A 1 93 ? 6.932 5.084 -5.766 1.00 95.00 93 THR A C 1
ATOM 694 O O . THR A 1 93 ? 6.370 5.816 -6.585 1.00 95.00 93 THR A O 1
ATOM 697 N N . TRP A 1 94 ? 6.297 4.328 -4.880 1.00 97.31 94 TRP A N 1
ATOM 698 C CA . TRP A 1 94 ? 4.851 4.275 -4.722 1.00 97.31 94 TRP A CA 1
ATOM 699 C C . TRP A 1 94 ? 4.500 4.429 -3.254 1.00 97.31 94 TRP A C 1
ATOM 701 O O . TRP A 1 94 ? 5.249 4.011 -2.377 1.00 97.31 94 TRP A O 1
ATOM 711 N N . LEU A 1 95 ? 3.358 5.031 -2.987 1.00 97.81 95 LEU A N 1
ATOM 712 C CA . LEU A 1 95 ? 2.797 5.147 -1.657 1.00 97.81 95 LEU A CA 1
ATOM 713 C C . LEU A 1 95 ? 1.509 4.332 -1.617 1.00 97.81 95 LEU A C 1
ATOM 715 O O . LEU A 1 95 ? 0.655 4.450 -2.500 1.00 97.81 95 LEU A O 1
ATOM 719 N N . CYS A 1 96 ? 1.393 3.482 -0.606 1.00 98.25 96 CYS A N 1
ATOM 720 C CA . CYS A 1 96 ? 0.191 2.714 -0.342 1.00 98.25 96 CYS A CA 1
ATOM 721 C C . CYS A 1 96 ? -0.406 3.161 0.990 1.00 98.25 96 CYS A C 1
ATOM 723 O O . CYS A 1 96 ? 0.257 3.059 2.017 1.00 98.25 96 CYS A O 1
ATOM 725 N N . ASP A 1 97 ? -1.632 3.667 0.973 1.00 98.31 97 ASP A N 1
ATOM 726 C CA . ASP A 1 97 ? -2.369 4.081 2.161 1.00 98.31 97 ASP A CA 1
ATOM 727 C C . ASP A 1 97 ? -3.419 3.040 2.513 1.00 98.31 97 ASP A C 1
ATOM 729 O O . ASP A 1 97 ? -4.191 2.605 1.655 1.00 98.31 97 ASP A O 1
ATOM 733 N N . VAL A 1 98 ? -3.497 2.718 3.801 1.00 98.62 98 VAL A N 1
ATOM 734 C CA . VAL A 1 98 ? -4.634 2.018 4.390 1.00 98.62 98 VAL A CA 1
ATOM 735 C C . VAL A 1 98 ? -5.239 2.908 5.460 1.00 98.62 98 VAL A C 1
ATOM 737 O O . VAL A 1 98 ? -4.572 3.261 6.436 1.00 98.62 98 VAL A O 1
ATOM 740 N N . THR A 1 99 ? -6.518 3.232 5.292 1.00 98.62 99 THR A N 1
ATOM 741 C CA . THR A 1 99 ? -7.298 3.959 6.293 1.00 98.62 99 THR A CA 1
ATOM 742 C C . THR A 1 99 ? -8.482 3.124 6.740 1.00 98.62 99 THR A C 1
ATOM 744 O O . THR A 1 99 ? -9.283 2.700 5.916 1.00 98.62 99 THR A O 1
ATOM 747 N N . PHE A 1 100 ? -8.638 2.953 8.046 1.00 98.62 100 PHE A N 1
ATOM 748 C CA . PHE A 1 100 ? -9.845 2.446 8.685 1.00 98.62 100 PHE A CA 1
ATOM 749 C C . PHE A 1 100 ? -10.500 3.573 9.472 1.00 98.62 100 PHE A C 1
ATOM 751 O O . PHE A 1 100 ? -9.836 4.260 10.245 1.00 98.62 100 PHE A O 1
ATOM 758 N N . THR A 1 101 ? -11.803 3.767 9.292 1.00 98.50 101 THR A N 1
ATOM 759 C CA . THR A 1 101 ? -12.611 4.721 10.060 1.00 98.50 101 THR A CA 1
ATOM 760 C C . THR A 1 101 ? -13.836 4.015 10.613 1.00 98.50 101 THR A C 1
ATOM 762 O O . THR A 1 101 ? -14.590 3.391 9.863 1.00 98.50 101 THR A O 1
ATOM 765 N N . LYS A 1 102 ? -14.037 4.113 11.923 1.00 98.06 102 LYS A N 1
ATOM 766 C CA . LYS A 1 102 ? -15.153 3.460 12.602 1.00 98.06 102 LYS A CA 1
ATOM 767 C C . LYS A 1 102 ? -16.488 4.068 12.163 1.00 98.06 102 LYS A C 1
ATOM 769 O O . LYS A 1 102 ? -16.620 5.288 12.071 1.00 98.06 102 LYS A O 1
ATOM 774 N N . GLN A 1 103 ? -17.480 3.220 11.902 1.00 95.56 103 GLN A N 1
ATOM 775 C CA . GLN A 1 103 ? -18.842 3.595 11.521 1.00 95.56 103 GLN A CA 1
ATOM 776 C C . GLN A 1 103 ? -19.856 2.745 12.292 1.00 95.56 103 GLN A C 1
ATOM 778 O O . GLN A 1 103 ? -20.155 1.618 11.908 1.00 95.56 103 GLN A O 1
ATOM 783 N N . ALA A 1 104 ? -20.411 3.300 13.373 1.00 91.69 104 ALA A N 1
ATOM 784 C CA . ALA A 1 104 ? -21.313 2.585 14.279 1.00 91.69 104 ALA A CA 1
ATOM 785 C C . ALA A 1 104 ? -20.709 1.247 14.763 1.00 91.69 104 ALA A C 1
ATOM 787 O O . ALA A 1 104 ? -19.813 1.263 15.611 1.00 91.69 104 ALA A O 1
ATOM 788 N N . THR A 1 105 ? -21.189 0.114 14.241 1.00 91.94 105 THR A N 1
ATOM 789 C CA . THR A 1 105 ? -20.718 -1.243 14.568 1.00 91.94 105 THR A CA 1
ATOM 790 C C . THR A 1 105 ? -19.647 -1.780 13.616 1.00 91.94 105 THR A C 1
ATOM 792 O O . THR A 1 105 ? -18.966 -2.738 13.972 1.00 91.94 105 THR A O 1
ATOM 795 N N . ASP A 1 106 ? -19.473 -1.159 12.449 1.00 96.31 106 ASP A N 1
ATOM 796 C CA . ASP A 1 106 ? -18.558 -1.599 11.394 1.00 96.31 106 ASP A CA 1
ATOM 797 C C . ASP A 1 106 ? -17.381 -0.629 11.222 1.00 96.31 106 ASP A C 1
ATOM 799 O O . ASP A 1 106 ? -17.295 0.430 11.853 1.00 96.31 106 ASP A O 1
ATOM 803 N N . TRP A 1 107 ? -16.466 -0.978 10.320 1.00 98.00 107 TRP A N 1
ATOM 804 C CA . TRP A 1 107 ? -15.390 -0.105 9.874 1.00 98.00 107 TRP A CA 1
ATOM 805 C C . TRP A 1 107 ? -15.481 0.129 8.374 1.00 98.00 107 TRP A C 1
ATOM 807 O O . TRP A 1 107 ? -15.514 -0.816 7.582 1.00 98.00 107 TRP A O 1
ATOM 817 N N . LYS A 1 108 ? -15.446 1.402 7.978 1.00 97.94 108 LYS A N 1
ATOM 818 C CA . LYS A 1 108 ? -15.106 1.778 6.609 1.00 97.94 108 LYS A CA 1
ATOM 819 C C . LYS A 1 108 ? -13.603 1.614 6.433 1.00 97.94 108 LYS A C 1
ATOM 821 O O . LYS A 1 108 ? -12.835 2.063 7.283 1.00 97.94 108 LYS A O 1
ATOM 826 N N . TRP A 1 109 ? -13.188 1.032 5.319 1.00 98.19 109 TRP A N 1
ATOM 827 C CA . TRP A 1 109 ? -11.794 0.960 4.912 1.00 98.19 109 TRP A CA 1
ATOM 828 C C . TRP A 1 109 ? -11.582 1.633 3.555 1.00 98.19 109 TRP A C 1
ATOM 830 O O . TRP A 1 109 ? -12.476 1.661 2.707 1.00 98.19 109 TRP A O 1
ATOM 840 N N . GLU A 1 110 ? -10.387 2.176 3.363 1.00 98.62 110 GLU A N 1
ATOM 841 C CA . GLU A 1 110 ? -9.870 2.704 2.105 1.00 98.62 110 GLU A CA 1
ATOM 842 C C . GLU A 1 110 ? -8.468 2.138 1.888 1.00 98.62 110 GLU A C 1
ATOM 844 O O . GLU A 1 110 ? -7.628 2.201 2.787 1.00 98.62 110 GLU A O 1
ATOM 849 N N . LEU A 1 111 ? -8.237 1.590 0.698 1.00 98.75 111 LEU A N 1
ATOM 850 C CA . LEU A 1 111 ? -6.930 1.180 0.206 1.00 98.75 111 LEU A CA 1
ATOM 851 C C . LEU A 1 111 ? -6.612 2.026 -1.020 1.00 98.75 111 LEU A C 1
ATOM 853 O O . LEU A 1 111 ? -7.341 1.991 -2.013 1.00 98.75 111 LEU A O 1
ATOM 857 N N . ARG A 1 112 ? -5.523 2.784 -0.959 1.00 98.69 112 ARG A N 1
ATOM 858 C CA . ARG A 1 112 ? -5.101 3.674 -2.040 1.00 98.69 112 ARG A CA 1
ATOM 859 C C . ARG A 1 112 ? -3.656 3.391 -2.411 1.00 98.69 112 ARG A C 1
ATOM 861 O O . ARG A 1 112 ? -2.805 3.249 -1.543 1.00 98.69 112 ARG A O 1
ATOM 868 N N . LEU A 1 113 ? -3.374 3.336 -3.706 1.00 98.50 113 LEU A N 1
ATOM 869 C CA . LEU A 1 113 ? -2.035 3.165 -4.258 1.00 98.50 113 LEU A CA 1
ATOM 870 C C . LEU A 1 113 ? -1.744 4.319 -5.209 1.00 98.50 113 LEU A C 1
ATOM 872 O O . LEU A 1 113 ? -2.464 4.504 -6.192 1.00 98.50 113 LEU A O 1
ATOM 876 N N . HIS A 1 114 ? -0.708 5.101 -4.921 1.00 97.88 114 HIS A N 1
ATOM 877 C CA . HIS A 1 114 ? -0.389 6.304 -5.676 1.00 97.88 114 HIS A CA 1
ATOM 878 C C . HIS A 1 114 ? 1.105 6.414 -5.993 1.00 97.88 114 HIS A C 1
ATOM 880 O O . HIS A 1 114 ? 1.963 6.188 -5.144 1.00 97.88 114 HIS A O 1
ATOM 886 N N . GLY A 1 115 ? 1.415 6.724 -7.249 1.00 96.31 115 GLY A N 1
ATOM 887 C CA . GLY A 1 115 ? 2.778 6.798 -7.769 1.00 96.31 115 GLY A CA 1
ATOM 888 C C . GLY A 1 115 ? 3.239 8.236 -7.947 1.00 96.31 115 GLY A C 1
ATOM 889 O O . GLY A 1 115 ? 2.433 9.136 -8.194 1.00 96.31 115 GLY A O 1
ATOM 890 N N . SER A 1 116 ? 4.553 8.463 -7.902 1.00 90.88 116 SER A N 1
ATOM 891 C CA . SER A 1 116 ? 5.123 9.784 -8.212 1.00 90.88 116 SER A CA 1
ATOM 892 C C . SER A 1 116 ? 4.948 10.193 -9.682 1.00 90.88 116 SER A C 1
ATOM 894 O O . SER A 1 116 ? 5.115 11.361 -10.018 1.00 90.88 116 SER A O 1
ATOM 896 N N . ASN A 1 117 ? 4.532 9.264 -10.550 1.00 92.31 117 ASN A N 1
ATOM 897 C CA . ASN A 1 117 ? 4.084 9.546 -11.915 1.00 92.31 117 ASN A CA 1
ATOM 898 C C . ASN A 1 117 ? 2.655 10.130 -12.000 1.00 92.31 117 ASN A C 1
ATOM 900 O O . ASN A 1 117 ? 2.118 10.272 -13.097 1.00 92.31 117 ASN A O 1
ATOM 904 N N . GLY A 1 118 ? 2.020 10.431 -10.862 1.00 94.12 118 GLY A N 1
ATOM 905 C CA . GLY A 1 118 ? 0.693 11.047 -10.781 1.00 94.12 118 GLY A CA 1
ATOM 906 C C . GLY A 1 118 ? -0.478 10.070 -10.913 1.00 94.12 118 GLY A C 1
ATOM 907 O O . GLY A 1 118 ? -1.630 10.488 -10.803 1.00 94.12 118 GLY A O 1
ATOM 908 N N . LYS A 1 119 ? -0.227 8.772 -11.120 1.00 97.31 119 LYS A N 1
ATOM 909 C CA . LYS A 1 119 ? -1.296 7.769 -11.204 1.00 97.31 119 LYS A CA 1
ATOM 910 C C . LYS A 1 119 ? -1.723 7.302 -9.821 1.00 97.31 119 LYS A C 1
ATOM 912 O O . LYS A 1 119 ? -0.895 7.094 -8.940 1.00 97.31 119 LYS A O 1
ATOM 917 N N . THR A 1 120 ? -3.026 7.108 -9.652 1.00 98.31 120 THR A N 1
ATOM 918 C CA . THR A 1 120 ? -3.640 6.641 -8.406 1.00 98.31 120 THR A CA 1
ATOM 919 C C . THR A 1 120 ? -4.702 5.593 -8.719 1.00 98.31 120 THR A C 1
ATOM 921 O O . THR A 1 120 ? -5.445 5.745 -9.685 1.00 98.31 120 THR A O 1
ATOM 924 N N . ALA A 1 121 ? -4.793 4.565 -7.884 1.00 98.56 121 ALA A N 1
ATOM 925 C CA . ALA A 1 121 ? -5.929 3.659 -7.818 1.00 98.56 121 ALA A CA 1
ATOM 926 C C . ALA A 1 121 ? -6.416 3.571 -6.366 1.00 98.56 121 ALA A C 1
ATOM 928 O O . ALA A 1 121 ? -5.607 3.624 -5.438 1.00 98.56 121 ALA A O 1
ATOM 929 N N . THR A 1 122 ? -7.728 3.454 -6.176 1.00 98.69 122 THR A N 1
ATOM 930 C CA . THR A 1 122 ? -8.358 3.448 -4.853 1.00 98.69 122 THR A CA 1
ATOM 931 C C . THR A 1 122 ? -9.509 2.460 -4.837 1.00 98.69 122 THR A C 1
ATOM 933 O O . THR A 1 122 ? -10.275 2.381 -5.794 1.00 98.69 122 THR A O 1
ATOM 936 N N . GLU A 1 123 ? -9.665 1.763 -3.721 1.00 98.56 123 GLU A N 1
ATOM 937 C CA . GLU A 1 123 ? -10.851 0.985 -3.399 1.00 98.56 123 GLU A CA 1
ATOM 938 C C . GLU A 1 123 ? -11.293 1.318 -1.975 1.00 98.56 123 GLU A C 1
ATOM 940 O O . GLU A 1 123 ? -10.474 1.562 -1.088 1.00 98.56 123 GLU A O 1
ATOM 945 N N . THR A 1 124 ? -12.601 1.320 -1.753 1.00 98.31 124 THR A N 1
ATOM 946 C CA . THR A 1 124 ? -13.185 1.488 -0.425 1.00 98.31 124 THR A CA 1
ATOM 947 C C . THR A 1 124 ? -14.214 0.407 -0.174 1.00 98.31 124 THR A C 1
ATOM 949 O O . THR A 1 124 ? -14.889 -0.032 -1.104 1.00 98.31 124 THR A O 1
ATOM 952 N N . GLY A 1 125 ? -14.428 0.063 1.086 1.00 96.75 125 GLY A N 1
ATOM 953 C CA . GLY A 1 125 ? -15.544 -0.784 1.475 1.00 96.75 125 GLY A CA 1
ATOM 954 C C . GLY A 1 125 ? -15.865 -0.658 2.951 1.00 96.75 125 GLY A C 1
ATOM 955 O O . GLY A 1 125 ? -15.296 0.171 3.659 1.00 96.75 125 GLY A O 1
ATOM 956 N N . THR A 1 126 ? -16.767 -1.517 3.408 1.00 96.69 126 THR A N 1
ATOM 957 C CA . THR A 1 126 ? -17.157 -1.622 4.814 1.00 96.69 126 THR A CA 1
ATOM 958 C C . THR A 1 126 ? -17.105 -3.086 5.222 1.00 96.69 126 THR A C 1
ATOM 960 O O . THR A 1 126 ? -17.457 -3.957 4.426 1.00 96.69 126 THR A O 1
ATOM 963 N N . ALA A 1 127 ? -16.622 -3.367 6.428 1.00 95.69 127 ALA A N 1
ATOM 964 C CA . ALA A 1 127 ? -16.668 -4.702 7.010 1.00 95.69 127 ALA A CA 1
ATOM 965 C C . ALA A 1 127 ? -16.716 -4.627 8.540 1.00 95.69 127 ALA A C 1
ATOM 967 O O . ALA A 1 127 ? -16.220 -3.675 9.150 1.00 95.69 127 ALA A O 1
ATOM 968 N N . ALA A 1 128 ? -17.304 -5.655 9.145 1.00 96.06 128 ALA A N 1
ATOM 969 C CA . ALA A 1 128 ? -17.272 -5.859 10.583 1.00 96.06 128 ALA A CA 1
ATOM 970 C C . ALA A 1 128 ? -15.895 -6.375 11.041 1.00 96.06 128 ALA A C 1
ATOM 972 O O . ALA A 1 128 ? -15.097 -6.890 10.253 1.00 96.06 128 ALA A O 1
ATOM 973 N N . GLY A 1 129 ? -15.646 -6.280 12.346 1.00 95.19 129 GLY A N 1
ATOM 974 C CA . GLY A 1 129 ? -14.428 -6.766 12.991 1.00 95.19 129 GLY A CA 1
ATOM 975 C C . GLY A 1 129 ? -13.537 -5.642 13.506 1.00 95.19 129 GLY A C 1
ATOM 976 O O . GLY A 1 129 ? -13.922 -4.474 13.532 1.00 95.19 129 GLY A O 1
ATOM 977 N N . THR A 1 130 ? -12.338 -6.014 13.942 1.00 96.06 130 THR A N 1
ATOM 978 C CA . THR A 1 130 ? -11.340 -5.072 14.455 1.00 96.06 130 THR A CA 1
ATOM 979 C C . THR A 1 130 ? -10.230 -4.921 13.421 1.00 96.06 130 THR A C 1
ATOM 981 O O . THR A 1 130 ? -9.691 -5.942 12.985 1.00 96.06 130 THR A O 1
ATOM 984 N N . PRO A 1 131 ? -9.887 -3.692 13.002 1.00 97.44 131 PRO A N 1
ATOM 985 C CA . PRO A 1 131 ? -8.787 -3.480 12.082 1.00 97.44 131 PRO A CA 1
ATOM 986 C C . PRO A 1 131 ? -7.441 -3.748 12.765 1.00 97.44 131 PRO A C 1
ATOM 988 O O . PRO A 1 131 ? -7.234 -3.416 13.931 1.00 97.44 131 PRO A O 1
ATOM 991 N N . GLU A 1 132 ? -6.514 -4.324 12.013 1.00 97.19 132 GLU A N 1
ATOM 992 C CA . GLU A 1 132 ? -5.177 -4.699 12.462 1.00 97.19 132 GLU A CA 1
ATOM 993 C C . GLU A 1 132 ? -4.154 -4.354 11.381 1.00 97.19 132 GLU A C 1
ATOM 995 O O . GLU A 1 132 ? -4.387 -4.596 10.197 1.00 97.19 132 GLU A O 1
ATOM 1000 N N . ILE A 1 133 ? -3.004 -3.814 11.781 1.00 96.88 133 ILE A N 1
ATOM 1001 C CA . ILE A 1 133 ? -1.892 -3.504 10.878 1.00 96.88 133 ILE A CA 1
ATOM 1002 C C . ILE A 1 133 ? -0.867 -4.639 10.938 1.00 96.88 133 ILE A C 1
ATOM 1004 O O . ILE A 1 133 ? -0.354 -4.951 12.010 1.00 96.88 133 ILE A O 1
ATOM 1008 N N . LEU A 1 134 ? -0.558 -5.243 9.789 1.00 95.44 134 LEU A N 1
ATOM 1009 C CA . LEU A 1 134 ? 0.248 -6.466 9.684 1.00 95.44 134 LEU A CA 1
ATOM 1010 C C . LEU A 1 134 ? 1.720 -6.201 9.330 1.00 95.44 134 LEU A C 1
ATOM 1012 O O . LEU A 1 134 ? 2.596 -6.937 9.782 1.00 95.44 134 LEU A O 1
ATOM 1016 N N . ALA A 1 135 ? 2.017 -5.136 8.574 1.00 87.94 135 ALA A N 1
ATOM 1017 C CA . ALA A 1 135 ? 3.380 -4.801 8.138 1.00 87.94 135 ALA A CA 1
ATOM 1018 C C . ALA A 1 135 ? 3.930 -3.491 8.748 1.00 87.94 135 ALA A C 1
ATOM 1020 O O . ALA A 1 135 ? 4.270 -2.569 8.012 1.00 87.94 135 ALA A O 1
ATOM 1021 N N . PRO A 1 136 ? 4.071 -3.346 10.077 1.00 78.88 136 PRO A N 1
ATOM 1022 C CA . PRO A 1 136 ? 4.436 -2.066 10.693 1.00 78.88 136 PRO A CA 1
ATOM 1023 C C . PRO A 1 136 ? 5.943 -1.748 10.688 1.00 78.88 136 PRO A C 1
ATOM 1025 O O . PRO A 1 136 ? 6.343 -0.767 11.312 1.00 78.88 136 PRO A O 1
ATOM 1028 N N . LYS A 1 137 ? 6.797 -2.551 10.034 1.00 86.62 137 LYS A N 1
ATOM 1029 C CA . LYS A 1 137 ? 8.263 -2.375 10.057 1.00 86.62 137 LYS A CA 1
ATOM 1030 C C . LYS A 1 137 ? 8.872 -2.112 8.682 1.00 86.62 137 LYS A C 1
ATOM 1032 O O . LYS A 1 137 ? 8.358 -2.590 7.674 1.00 86.62 137 LYS A O 1
ATOM 1037 N N . ASP A 1 138 ? 9.990 -1.392 8.689 1.00 90.94 138 ASP A N 1
ATOM 1038 C CA . ASP A 1 138 ? 10.858 -1.248 7.523 1.00 90.94 138 ASP A CA 1
ATOM 1039 C C . ASP A 1 138 ? 11.436 -2.616 7.145 1.00 90.94 138 ASP A C 1
ATOM 1041 O O . ASP A 1 138 ? 11.982 -3.320 8.002 1.00 90.94 138 ASP A O 1
ATOM 1045 N N . THR A 1 139 ? 11.245 -3.032 5.897 1.00 89.12 139 THR A N 1
ATOM 1046 C CA . THR A 1 139 ? 11.684 -4.348 5.437 1.00 89.12 139 THR A CA 1
ATOM 1047 C C . THR A 1 139 ? 12.001 -4.350 3.953 1.00 89.12 139 THR A C 1
ATOM 1049 O O . THR A 1 139 ? 11.240 -3.828 3.136 1.00 89.12 139 THR A O 1
ATOM 1052 N N . ASP A 1 140 ? 13.078 -5.044 3.604 1.00 91.56 140 ASP A N 1
ATOM 1053 C CA . ASP A 1 140 ? 13.319 -5.482 2.237 1.00 91.56 140 ASP A CA 1
ATOM 1054 C C . ASP A 1 140 ? 12.564 -6.792 1.997 1.00 91.56 140 ASP A C 1
ATOM 1056 O O . ASP A 1 140 ? 12.596 -7.712 2.817 1.00 91.56 140 ASP A O 1
ATOM 1060 N N . THR A 1 141 ? 11.866 -6.872 0.870 1.00 91.88 141 THR A N 1
ATOM 1061 C CA . THR A 1 141 ? 11.076 -8.033 0.456 1.00 91.88 141 THR A CA 1
ATOM 1062 C C . THR A 1 141 ? 11.490 -8.444 -0.946 1.00 91.88 141 THR A C 1
ATOM 1064 O O . THR A 1 141 ? 11.654 -7.602 -1.827 1.00 91.88 141 THR A O 1
ATOM 1067 N N . ARG A 1 142 ? 11.686 -9.745 -1.163 1.00 94.69 142 ARG A N 1
ATOM 1068 C CA . ARG A 1 142 ? 12.053 -10.281 -2.476 1.00 94.69 142 ARG A CA 1
ATOM 1069 C C . ARG A 1 142 ? 10.859 -10.213 -3.430 1.00 94.69 142 ARG A C 1
ATOM 1071 O O . ARG A 1 142 ? 9.753 -10.561 -3.038 1.00 94.69 142 ARG A O 1
ATOM 1078 N N . LEU A 1 143 ? 11.101 -9.809 -4.674 1.00 92.06 143 LEU A N 1
ATOM 1079 C CA . LEU A 1 143 ? 10.109 -9.781 -5.749 1.00 92.06 143 LEU A CA 1
ATOM 1080 C C . LEU A 1 143 ? 9.971 -11.163 -6.438 1.00 92.06 143 LEU A C 1
ATOM 1082 O O . LEU A 1 143 ? 10.979 -11.867 -6.577 1.00 92.06 143 LEU A O 1
ATOM 1086 N N . PRO A 1 144 ? 8.775 -11.530 -6.946 1.00 94.00 144 PRO A N 1
ATOM 1087 C CA . PRO A 1 144 ? 7.502 -10.837 -6.741 1.00 94.00 144 PRO A CA 1
ATOM 1088 C C . PRO A 1 144 ? 7.058 -10.946 -5.277 1.00 94.00 144 PRO A C 1
ATOM 1090 O O . PRO A 1 144 ? 7.338 -11.945 -4.616 1.00 94.00 144 PRO A O 1
ATOM 1093 N N . ALA A 1 145 ? 6.395 -9.910 -4.776 1.00 91.31 145 ALA A N 1
ATOM 1094 C CA . ALA A 1 145 ? 6.014 -9.804 -3.376 1.00 91.31 145 ALA A CA 1
ATOM 1095 C C . ALA A 1 145 ? 4.505 -9.589 -3.251 1.00 91.31 145 ALA A C 1
ATOM 1097 O O . ALA A 1 145 ? 3.988 -8.643 -3.833 1.00 91.31 145 ALA A O 1
ATOM 1098 N N . ASP A 1 146 ? 3.835 -10.422 -2.454 1.00 95.44 146 ASP A N 1
ATOM 1099 C CA . ASP A 1 146 ? 2.461 -10.199 -1.991 1.00 95.44 146 ASP A CA 1
ATOM 1100 C C . ASP A 1 146 ? 2.515 -9.895 -0.493 1.00 95.44 146 ASP A C 1
ATOM 1102 O O . ASP A 1 146 ? 2.770 -10.772 0.336 1.00 95.44 146 ASP A O 1
ATOM 1106 N N . ILE A 1 147 ? 2.403 -8.613 -0.158 1.00 95.62 147 ILE A N 1
ATOM 1107 C CA . ILE A 1 147 ? 2.688 -8.105 1.179 1.00 95.62 147 ILE A CA 1
ATOM 1108 C C . ILE A 1 147 ? 1.370 -7.821 1.898 1.00 95.62 147 ILE A C 1
ATOM 1110 O O . ILE A 1 147 ? 0.647 -6.903 1.499 1.00 95.62 147 ILE A O 1
ATOM 1114 N N . PRO A 1 148 ? 1.049 -8.544 2.983 1.00 97.06 148 PRO A N 1
ATOM 1115 C CA . PRO A 1 148 ? -0.112 -8.227 3.797 1.00 97.06 148 PRO A CA 1
ATOM 1116 C C . PRO A 1 148 ? 0.134 -6.928 4.569 1.00 97.06 148 PRO A C 1
ATOM 1118 O O . PRO A 1 148 ? 1.046 -6.842 5.388 1.00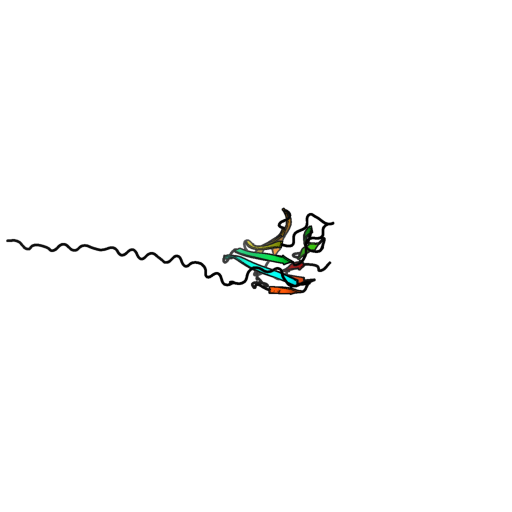 97.06 148 PRO A O 1
ATOM 1121 N N . LEU A 1 149 ? -0.688 -5.911 4.318 1.00 97.69 149 LEU A N 1
ATOM 1122 C CA . LEU A 1 149 ? -0.560 -4.596 4.950 1.00 97.69 149 LEU A CA 1
ATOM 1123 C C . LEU A 1 149 ? -1.403 -4.504 6.215 1.00 97.69 149 LEU A C 1
ATOM 1125 O O . LEU A 1 149 ? -0.933 -4.050 7.260 1.00 97.69 149 LEU A O 1
ATOM 1129 N N . ALA A 1 150 ? -2.655 -4.942 6.111 1.00 97.94 150 ALA A N 1
ATOM 1130 C CA . ALA A 1 150 ? -3.643 -4.828 7.166 1.00 97.94 150 ALA A CA 1
ATOM 1131 C C . ALA A 1 150 ? -4.735 -5.891 7.029 1.00 97.94 150 ALA A C 1
ATOM 1133 O O . ALA A 1 150 ? -4.871 -6.538 5.993 1.00 97.94 150 ALA A O 1
ATOM 1134 N N . ARG A 1 151 ? -5.544 -6.040 8.072 1.00 98.06 151 ARG A N 1
ATOM 1135 C CA . ARG A 1 151 ? -6.685 -6.952 8.125 1.00 98.06 151 ARG A CA 1
ATOM 1136 C C . ARG A 1 151 ? -7.874 -6.273 8.791 1.00 98.06 151 ARG A C 1
ATOM 1138 O O . ARG A 1 151 ? -7.693 -5.502 9.724 1.00 98.06 151 ARG A O 1
ATOM 1145 N N . LEU A 1 152 ? -9.079 -6.573 8.318 1.00 97.12 152 LEU A N 1
ATOM 1146 C CA . LEU A 1 152 ? -10.349 -6.182 8.924 1.00 97.12 152 LEU A CA 1
ATOM 1147 C C . LEU A 1 152 ? -11.316 -7.367 8.840 1.00 97.12 152 LEU A C 1
ATOM 1149 O O . LEU A 1 152 ? -11.821 -7.697 7.764 1.00 97.12 152 LEU A O 1
ATOM 1153 N N . GLY A 1 153 ? -11.530 -8.033 9.976 1.00 93.44 153 GLY A N 1
ATOM 1154 C CA . GLY A 1 153 ? -12.267 -9.297 10.011 1.00 93.44 153 GLY A CA 1
ATOM 1155 C C . GLY A 1 153 ? -11.569 -10.362 9.160 1.00 93.44 153 GLY A C 1
ATOM 1156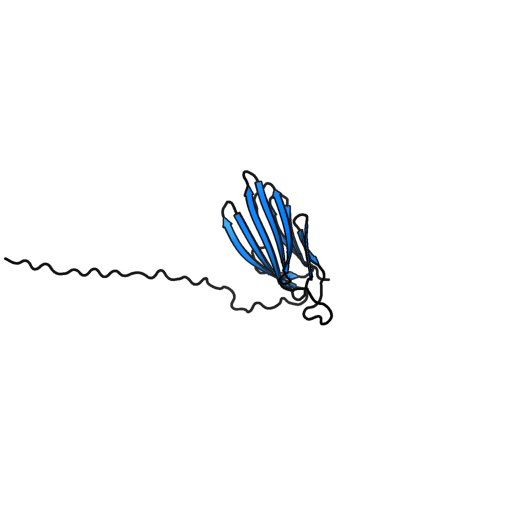 O O . GLY A 1 153 ? -10.378 -10.618 9.332 1.00 93.44 153 GLY A O 1
ATOM 1157 N N . GLU A 1 154 ? -12.300 -10.957 8.219 1.00 92.12 154 GLU A N 1
ATOM 1158 C CA . GLU A 1 154 ? -11.773 -11.961 7.279 1.00 92.12 154 GLU A CA 1
ATOM 1159 C C . GLU A 1 154 ? -11.062 -11.347 6.062 1.00 92.12 154 GLU A C 1
ATOM 1161 O O . GLU A 1 154 ? -10.428 -12.059 5.283 1.00 92.12 154 GLU A O 1
ATOM 1166 N N . LYS A 1 155 ? -11.151 -10.025 5.874 1.00 94.62 155 LYS A N 1
ATOM 1167 C CA . LYS A 1 155 ? -10.537 -9.344 4.735 1.00 94.62 155 LYS A CA 1
ATOM 1168 C C . LYS A 1 155 ? -9.103 -8.943 5.062 1.00 94.62 155 LYS A C 1
ATOM 1170 O O . LYS A 1 155 ? -8.873 -8.161 5.981 1.00 94.62 155 LYS A O 1
ATOM 1175 N N . THR A 1 156 ? -8.158 -9.400 4.249 1.00 97.62 156 THR A N 1
ATOM 1176 C CA . THR A 1 156 ? -6.768 -8.926 4.268 1.00 97.62 156 THR A CA 1
ATOM 1177 C C . THR A 1 156 ? -6.558 -7.944 3.125 1.00 97.62 156 THR A C 1
ATOM 1179 O O . THR A 1 156 ? -6.924 -8.228 1.988 1.00 97.62 156 THR A O 1
ATOM 1182 N N . LEU A 1 157 ? -5.973 -6.790 3.436 1.00 98.12 157 LEU A N 1
ATOM 1183 C CA . LEU A 1 157 ? -5.540 -5.807 2.455 1.00 98.12 157 LEU A CA 1
ATOM 1184 C C . LEU A 1 157 ? -4.072 -6.066 2.109 1.00 98.12 157 LEU A C 1
ATOM 1186 O O . LEU A 1 157 ? -3.234 -6.106 3.017 1.00 98.12 157 LEU A O 1
ATOM 1190 N N . THR A 1 158 ? -3.756 -6.247 0.827 1.00 98.06 158 THR A N 1
ATOM 1191 C CA . THR A 1 158 ? -2.398 -6.600 0.377 1.00 98.06 158 THR A CA 1
ATOM 1192 C C . THR A 1 158 ? -1.854 -5.654 -0.687 1.00 98.06 158 THR A C 1
ATOM 1194 O O . THR A 1 158 ? -2.608 -4.973 -1.387 1.00 98.06 158 THR A O 1
ATOM 1197 N N . LEU A 1 159 ? -0.525 -5.613 -0.795 1.00 97.75 159 LEU A N 1
ATOM 1198 C CA . LEU A 1 159 ? 0.217 -4.955 -1.864 1.00 97.75 159 LEU A CA 1
ATOM 1199 C C . LEU A 1 159 ? 1.000 -5.992 -2.671 1.00 97.75 159 LEU A C 1
ATOM 1201 O O . LEU A 1 159 ? 1.892 -6.646 -2.138 1.00 97.75 159 LEU A O 1
ATOM 1205 N N . ASP A 1 160 ? 0.698 -6.073 -3.960 1.00 97.06 160 ASP A N 1
ATOM 1206 C CA . ASP A 1 160 ? 1.373 -6.920 -4.936 1.00 97.06 160 ASP A CA 1
ATOM 1207 C C . ASP A 1 160 ? 2.352 -6.107 -5.786 1.00 97.06 160 ASP A C 1
ATOM 1209 O O . ASP A 1 160 ? 1.967 -5.204 -6.542 1.00 97.06 160 ASP A O 1
ATOM 1213 N N . ALA A 1 161 ? 3.632 -6.437 -5.644 1.00 94.88 161 ALA A N 1
ATOM 1214 C CA . ALA A 1 161 ? 4.728 -5.878 -6.414 1.00 94.88 161 ALA A CA 1
ATOM 1215 C C . ALA A 1 161 ? 5.337 -6.978 -7.306 1.00 94.88 161 ALA A C 1
ATOM 1217 O O . ALA A 1 161 ? 6.068 -7.842 -6.807 1.00 94.88 161 ALA A O 1
ATOM 1218 N N . PRO A 1 162 ? 5.090 -6.959 -8.630 1.00 94.38 162 PRO A N 1
ATOM 1219 C CA . PRO A 1 162 ? 5.605 -7.985 -9.530 1.00 94.38 162 PRO A CA 1
ATOM 1220 C C . PRO A 1 162 ? 7.080 -7.777 -9.892 1.00 94.38 162 PRO A C 1
ATOM 1222 O O . PRO A 1 162 ? 7.615 -6.664 -9.864 1.00 94.38 162 PRO A O 1
ATOM 1225 N N . ALA A 1 163 ? 7.718 -8.873 -10.311 1.00 88.00 163 ALA A N 1
ATOM 1226 C CA . ALA A 1 163 ? 9.102 -8.911 -10.786 1.00 88.00 163 ALA A CA 1
ATOM 1227 C C . ALA A 1 163 ? 9.257 -8.790 -12.317 1.00 88.00 163 ALA A C 1
ATOM 1229 O O . ALA A 1 163 ? 10.391 -8.706 -12.789 1.00 88.00 163 ALA A O 1
ATOM 1230 N N . SER A 1 164 ? 8.177 -8.810 -13.101 1.00 78.69 164 SER A N 1
ATOM 1231 C CA . SER A 1 164 ? 8.165 -8.598 -14.563 1.00 78.69 164 SER A CA 1
ATOM 1232 C C . SER A 1 164 ? 6.736 -8.630 -15.075 1.00 78.69 164 SER A C 1
ATOM 1234 O O . SER A 1 164 ? 6.053 -9.609 -14.699 1.00 78.69 164 SER A O 1
#

Secondary structure (DSSP, 8-state):
----PPP--------------------S--PPPPTTEEEEEEEEEEEETTEEEEEEEEEEEEEE-EEEEETTEEEEE--EETT-TT--S-EEEEEEEEEEEEETTEEEEEEEEEETTS-EEEEEEEE-S-EEES--S-EEEESSEEEEEEEETTEEEEEEE---

Radius of gyration: 24.32 Å; chains: 1; bounding box: 43×67×89 Å